Protein AF-A0A8S3HYR6-F1 (afdb_monomer_lite)

Structure (mmCIF, N/CA/C/O backbone):
data_AF-A0A8S3HYR6-F1
#
_entry.id   AF-A0A8S3HYR6-F1
#
loop_
_atom_site.group_PDB
_atom_site.id
_atom_site.type_symbol
_atom_site.label_atom_id
_atom_site.label_alt_id
_atom_site.label_comp_id
_atom_site.label_asym_id
_atom_site.label_entity_id
_atom_site.label_seq_id
_atom_site.pdbx_PDB_ins_code
_atom_site.Cartn_x
_atom_site.Cartn_y
_atom_site.Cartn_z
_atom_site.occupancy
_atom_site.B_iso_or_equiv
_atom_site.auth_seq_id
_atom_site.auth_comp_id
_atom_site.auth_asym_id
_atom_site.auth_atom_id
_atom_site.pdbx_PDB_model_num
ATOM 1 N N . GLN A 1 1 ? 14.266 4.882 -62.005 1.00 36.66 1 GLN A N 1
ATOM 2 C CA . GLN A 1 1 ? 15.551 5.578 -62.229 1.00 36.66 1 GLN A CA 1
ATOM 3 C C . GLN A 1 1 ? 16.574 4.520 -62.618 1.00 36.66 1 GLN A C 1
ATOM 5 O O . GLN A 1 1 ? 16.686 3.530 -61.912 1.00 36.66 1 GLN A O 1
ATOM 10 N N . ILE A 1 2 ? 17.220 4.644 -63.779 1.00 40.50 2 ILE A N 1
ATOM 11 C CA . ILE A 1 2 ? 18.245 3.687 -64.221 1.00 40.50 2 ILE A CA 1
ATOM 12 C C . ILE A 1 2 ? 19.512 3.998 -63.414 1.00 40.50 2 ILE A C 1
ATOM 14 O O . ILE A 1 2 ? 20.019 5.113 -63.514 1.00 40.50 2 ILE A O 1
ATOM 18 N N . ASN A 1 3 ? 19.989 3.055 -62.594 1.00 45.25 3 ASN A N 1
ATOM 19 C CA . ASN A 1 3 ? 21.230 3.211 -61.831 1.00 45.25 3 ASN A CA 1
ATOM 20 C C . ASN A 1 3 ? 22.386 3.507 -62.799 1.00 45.25 3 ASN A C 1
ATOM 22 O O . ASN A 1 3 ? 22.733 2.685 -63.649 1.00 45.25 3 ASN A O 1
ATOM 26 N N . LEU A 1 4 ? 22.974 4.700 -62.683 1.00 50.66 4 LEU A N 1
ATOM 27 C CA . LEU A 1 4 ? 24.043 5.189 -63.561 1.00 50.66 4 LEU A CA 1
ATOM 28 C C . LEU A 1 4 ? 25.271 4.255 -63.585 1.00 50.66 4 LEU A C 1
ATOM 30 O O . LEU A 1 4 ? 25.938 4.168 -64.620 1.00 50.66 4 LEU A O 1
ATOM 34 N N . HIS A 1 5 ? 25.506 3.480 -62.518 1.00 53.56 5 HIS A N 1
ATOM 35 C CA . HIS A 1 5 ? 26.590 2.493 -62.432 1.00 53.56 5 HIS A CA 1
ATOM 36 C C . HIS A 1 5 ? 26.481 1.360 -63.464 1.00 53.56 5 HIS A C 1
ATOM 38 O O . HIS A 1 5 ? 27.467 1.076 -64.151 1.00 53.56 5 HIS A O 1
ATOM 44 N N . ASP A 1 6 ? 25.289 0.784 -63.667 1.00 52.31 6 ASP A N 1
ATOM 45 C CA . ASP A 1 6 ? 25.079 -0.310 -64.634 1.00 52.31 6 ASP A CA 1
ATOM 46 C C . ASP A 1 6 ? 25.289 0.156 -66.082 1.00 52.31 6 ASP A C 1
ATOM 48 O O . ASP A 1 6 ? 25.668 -0.615 -66.968 1.00 52.31 6 ASP A O 1
ATOM 52 N N . SER A 1 7 ? 25.081 1.451 -66.337 1.00 52.22 7 SER A N 1
ATOM 53 C CA . SER A 1 7 ? 25.290 2.050 -67.656 1.00 52.22 7 SER A CA 1
ATOM 54 C C . SER A 1 7 ? 26.769 2.294 -67.987 1.00 52.22 7 SER A C 1
ATOM 56 O O . SER A 1 7 ? 27.115 2.435 -69.162 1.00 52.22 7 SER A O 1
ATOM 58 N N . CYS A 1 8 ? 27.647 2.320 -66.976 1.00 60.50 8 CYS A N 1
ATOM 59 C CA . CYS A 1 8 ? 29.085 2.531 -67.144 1.00 60.50 8 CYS A CA 1
ATOM 60 C C . CYS A 1 8 ? 29.816 1.224 -67.486 1.00 60.50 8 CYS A C 1
ATOM 62 O O . CYS A 1 8 ? 30.659 1.213 -68.383 1.00 60.50 8 CYS A O 1
ATOM 64 N N . VAL A 1 9 ? 29.421 0.108 -66.856 1.00 56.59 9 VAL A N 1
ATOM 65 C CA . VAL A 1 9 ? 29.946 -1.243 -67.150 1.00 56.59 9 VAL A CA 1
ATOM 66 C C . VAL A 1 9 ? 29.718 -1.614 -68.623 1.00 56.59 9 VAL A C 1
ATOM 68 O O . VAL A 1 9 ? 30.597 -2.179 -69.270 1.00 56.59 9 VAL A O 1
ATOM 71 N N . LYS A 1 10 ? 28.583 -1.197 -69.202 1.00 55.53 10 LYS A N 1
ATOM 72 C CA . LYS A 1 10 ? 28.241 -1.433 -70.617 1.00 55.53 10 LYS A CA 1
ATOM 73 C C . LYS A 1 10 ? 29.060 -0.611 -71.627 1.00 55.53 10 LYS A C 1
ATOM 75 O O . LYS A 1 10 ? 29.046 -0.950 -72.805 1.00 55.53 10 LYS A O 1
ATOM 80 N N . ARG A 1 11 ? 29.767 0.455 -71.217 1.00 56.81 11 ARG A N 1
ATOM 81 C CA . ARG A 1 11 ? 30.503 1.357 -72.139 1.00 56.81 11 ARG A CA 1
ATOM 82 C C . ARG A 1 11 ? 31.975 0.995 -72.368 1.00 56.81 11 ARG A C 1
ATOM 84 O O . ARG A 1 11 ? 32.670 1.767 -73.023 1.00 56.81 11 ARG A O 1
ATOM 91 N N . GLY A 1 12 ? 32.429 -0.163 -71.878 1.00 54.84 12 GLY A N 1
ATOM 92 C CA . GLY A 1 12 ? 33.564 -0.918 -72.427 1.00 54.84 12 GLY A CA 1
ATOM 93 C C . GLY A 1 12 ? 34.773 -0.101 -72.892 1.00 54.84 12 GLY A C 1
ATOM 94 O O . GLY A 1 12 ? 35.147 -0.173 -74.059 1.00 54.84 12 GLY A O 1
ATOM 95 N N . LYS A 1 13 ? 35.399 0.675 -72.002 1.00 53.09 13 LYS A N 1
ATOM 96 C CA . LYS A 1 13 ? 36.713 1.276 -72.277 1.00 53.09 13 LYS A CA 1
ATOM 97 C C . LYS A 1 13 ? 37.680 0.965 -71.133 1.00 53.09 13 LYS A C 1
ATOM 99 O O . LYS A 1 13 ? 37.780 1.716 -70.172 1.00 53.09 13 LYS A O 1
ATOM 104 N N . ASN A 1 14 ? 38.353 -0.177 -71.280 1.00 52.22 14 ASN A N 1
ATOM 105 C CA . ASN A 1 14 ? 39.648 -0.550 -70.694 1.00 52.22 14 ASN A CA 1
ATOM 106 C C . ASN A 1 14 ? 39.825 -0.362 -69.176 1.00 52.22 14 ASN A C 1
ATOM 108 O O . ASN A 1 14 ? 40.728 0.343 -68.735 1.00 52.22 14 ASN A O 1
ATOM 112 N N . GLY A 1 15 ? 39.020 -1.046 -68.366 1.00 58.78 15 GLY A N 1
ATOM 113 C CA . GLY A 1 15 ? 39.265 -1.163 -66.928 1.00 58.78 15 GLY A CA 1
ATOM 114 C C . GLY A 1 15 ? 38.546 -2.380 -66.363 1.00 58.78 15 GLY A C 1
ATOM 115 O O . GLY A 1 15 ? 37.414 -2.646 -66.760 1.00 58.78 15 GLY A O 1
ATOM 116 N N . GLY A 1 16 ? 39.210 -3.135 -65.485 1.00 68.12 16 GLY A N 1
ATOM 117 C CA . GLY A 1 16 ? 38.654 -4.343 -64.869 1.00 68.12 16 GLY A CA 1
ATOM 118 C C . GLY A 1 16 ? 37.283 -4.111 -64.225 1.00 68.12 16 GLY A C 1
ATOM 119 O O . GLY A 1 16 ? 36.966 -3.010 -63.761 1.00 68.12 16 GLY A O 1
ATOM 120 N N . ILE A 1 17 ? 36.467 -5.162 -64.232 1.00 76.62 17 ILE A N 1
ATOM 121 C CA . ILE A 1 17 ? 35.164 -5.199 -63.573 1.00 76.62 17 ILE A CA 1
ATOM 122 C C . ILE A 1 17 ? 35.364 -5.807 -62.185 1.00 76.62 17 ILE A C 1
ATOM 124 O O . ILE A 1 17 ? 35.997 -6.853 -62.056 1.00 76.62 17 ILE A O 1
ATOM 128 N N . PHE A 1 18 ? 34.817 -5.160 -61.161 1.00 80.19 18 PHE A N 1
ATOM 129 C CA . PHE A 1 18 ? 34.889 -5.612 -59.777 1.00 80.19 18 PHE A CA 1
ATOM 130 C C . PHE A 1 18 ? 33.496 -5.981 -59.296 1.00 80.19 18 PHE A C 1
ATOM 132 O O . PHE A 1 18 ? 32.531 -5.258 -59.535 1.00 80.19 18 PHE A O 1
ATOM 139 N N . PHE A 1 19 ? 33.395 -7.106 -58.606 1.00 83.94 19 PHE A N 1
ATOM 140 C CA . PHE A 1 19 ? 32.156 -7.542 -57.985 1.00 83.94 19 PHE A CA 1
ATOM 141 C C . PHE A 1 19 ? 32.270 -7.359 -56.474 1.00 83.94 19 PHE A C 1
ATOM 143 O O . PHE A 1 19 ? 33.195 -7.881 -55.850 1.00 83.94 19 PHE A O 1
ATOM 150 N N . CYS A 1 20 ? 31.351 -6.595 -55.884 1.00 85.62 20 CYS A N 1
ATOM 151 C CA . CYS A 1 20 ? 31.282 -6.443 -54.438 1.00 85.62 20 CYS A CA 1
ATOM 152 C C . CYS A 1 20 ? 30.400 -7.548 -53.853 1.00 85.62 20 CYS A C 1
ATOM 154 O O . CYS A 1 20 ? 29.184 -7.533 -54.027 1.00 85.62 20 CYS A O 1
ATOM 156 N N . ASN A 1 21 ? 31.002 -8.482 -53.113 1.00 86.56 21 ASN A N 1
ATOM 157 C CA . ASN A 1 21 ? 30.274 -9.587 -52.479 1.00 86.56 21 ASN A CA 1
ATOM 158 C C . ASN A 1 21 ? 29.270 -9.120 -51.408 1.00 86.56 21 ASN A C 1
ATOM 160 O O . ASN A 1 21 ? 28.288 -9.813 -51.161 1.00 86.56 21 ASN A O 1
ATOM 164 N N . GLY A 1 22 ? 29.502 -7.960 -50.782 1.00 86.00 22 GLY A N 1
ATOM 165 C CA . GLY A 1 22 ? 28.642 -7.436 -49.716 1.00 86.00 22 GLY A CA 1
ATOM 166 C C . GLY A 1 22 ? 27.312 -6.881 -50.227 1.00 86.00 22 GLY A C 1
ATOM 167 O O . GLY A 1 22 ? 26.261 -7.210 -49.691 1.00 86.00 22 GLY A O 1
ATOM 168 N N . CYS A 1 23 ? 27.344 -6.069 -51.289 1.00 87.38 23 CYS A N 1
ATOM 169 C CA . CYS A 1 23 ? 26.139 -5.457 -51.866 1.00 87.38 23 CYS A CA 1
ATOM 170 C C . CYS A 1 23 ? 25.662 -6.128 -53.166 1.00 87.38 23 CYS A C 1
ATOM 172 O O . CYS A 1 23 ? 24.660 -5.701 -53.738 1.00 87.38 23 CYS A O 1
ATOM 174 N N . GLN A 1 24 ? 26.381 -7.154 -53.637 1.00 87.25 24 GLN A N 1
ATOM 175 C CA . GLN A 1 24 ? 26.136 -7.901 -54.879 1.00 87.25 24 GLN A CA 1
ATOM 176 C C . GLN A 1 24 ? 26.090 -7.022 -56.143 1.00 87.25 24 GLN A C 1
ATOM 178 O O . GLN A 1 24 ? 25.463 -7.376 -57.143 1.00 87.25 24 GLN A O 1
ATOM 183 N N . ARG A 1 25 ? 26.763 -5.863 -56.123 1.00 82.81 25 ARG A N 1
ATOM 184 C CA . ARG A 1 25 ? 26.838 -4.941 -57.265 1.00 82.81 25 ARG A CA 1
ATOM 185 C C . ARG A 1 25 ? 28.115 -5.155 -58.063 1.00 82.81 25 ARG A C 1
ATOM 187 O O . ARG A 1 25 ? 29.188 -5.405 -57.513 1.00 82.81 25 ARG A O 1
ATOM 194 N N . THR A 1 26 ? 27.987 -4.997 -59.375 1.00 83.56 26 THR A N 1
ATOM 195 C CA . THR A 1 26 ? 29.114 -4.999 -60.308 1.00 83.56 26 THR A CA 1
ATOM 196 C C . THR A 1 26 ? 29.525 -3.559 -60.595 1.00 83.56 26 THR A C 1
ATOM 198 O O . THR A 1 26 ? 28.712 -2.751 -61.037 1.00 83.56 26 THR A O 1
ATOM 201 N N . LEU A 1 27 ? 30.786 -3.225 -60.340 1.00 82.62 27 LEU A N 1
ATOM 202 C CA . LEU A 1 27 ? 31.331 -1.874 -60.428 1.00 82.62 27 LEU A CA 1
ATOM 203 C C . LEU A 1 27 ? 32.475 -1.842 -61.447 1.00 82.62 27 LEU A C 1
ATOM 205 O O . LEU A 1 27 ? 33.248 -2.792 -61.573 1.00 82.62 27 LEU A O 1
ATOM 209 N N . CYS A 1 28 ? 32.608 -0.741 -62.186 1.00 82.88 28 CYS A N 1
ATOM 210 C CA . CYS A 1 28 ? 33.800 -0.508 -63.000 1.00 82.88 28 CYS A CA 1
ATOM 211 C C . CYS A 1 28 ? 34.919 0.089 -62.135 1.00 82.88 28 CYS A C 1
ATOM 213 O O . CYS A 1 28 ? 34.640 0.709 -61.110 1.00 82.88 28 CYS A O 1
ATOM 215 N N . PHE A 1 29 ? 36.171 -0.022 -62.585 1.00 78.06 29 PHE A N 1
ATOM 216 C CA . PHE A 1 29 ? 37.349 0.502 -61.876 1.00 78.06 29 PHE A CA 1
ATOM 217 C C . PHE A 1 29 ? 37.191 1.942 -61.345 1.00 78.06 29 PHE A C 1
ATOM 219 O O . PHE A 1 29 ? 37.634 2.238 -60.242 1.00 78.06 29 PHE A O 1
ATOM 226 N N . LYS A 1 30 ? 36.518 2.831 -62.090 1.00 75.81 30 LYS A N 1
ATOM 227 C CA . LYS A 1 30 ? 36.313 4.231 -61.674 1.00 75.81 30 LYS A CA 1
ATOM 228 C C . LYS A 1 30 ? 35.365 4.387 -60.480 1.00 75.81 30 LYS A C 1
ATOM 230 O O . LYS A 1 30 ? 35.544 5.300 -59.689 1.00 75.81 30 LYS A O 1
ATOM 235 N N . HIS A 1 31 ? 34.391 3.494 -60.349 1.00 81.62 31 HIS A N 1
ATOM 236 C CA . HIS A 1 31 ? 33.308 3.592 -59.370 1.00 81.62 31 HIS A CA 1
ATOM 237 C C . HIS A 1 31 ? 33.536 2.742 -58.111 1.00 81.62 31 HIS A C 1
ATOM 239 O O . HIS A 1 31 ? 32.750 2.808 -57.172 1.00 81.62 31 HIS A O 1
ATOM 245 N N . VAL A 1 32 ? 34.596 1.927 -58.077 1.00 84.88 32 VAL A N 1
ATOM 246 C CA . VAL A 1 32 ? 34.958 1.149 -56.880 1.00 84.88 32 VAL A CA 1
ATOM 247 C C . VAL A 1 32 ? 35.345 2.069 -55.722 1.00 84.88 32 VAL A C 1
ATOM 249 O O . VAL A 1 32 ? 34.961 1.801 -54.588 1.00 84.88 32 VAL A O 1
ATOM 252 N N . ASN A 1 33 ? 36.058 3.162 -56.007 1.00 85.44 33 ASN A N 1
ATOM 253 C CA . ASN A 1 33 ? 36.449 4.134 -54.984 1.00 85.44 33 ASN A CA 1
ATOM 254 C C . ASN A 1 33 ? 35.232 4.891 -54.442 1.00 85.44 33 ASN A C 1
ATOM 256 O O . ASN A 1 33 ? 35.058 4.946 -53.236 1.00 85.44 33 ASN A O 1
ATOM 260 N N . GLU A 1 34 ? 34.334 5.356 -55.316 1.00 87.38 34 GLU A N 1
ATOM 261 C CA . GLU A 1 34 ? 33.078 5.993 -54.890 1.00 87.38 34 GLU A CA 1
ATOM 262 C C . GLU A 1 34 ? 32.242 5.060 -54.003 1.00 87.38 34 GLU A C 1
ATOM 264 O O . GLU A 1 34 ? 31.734 5.478 -52.968 1.00 87.38 34 GLU A O 1
ATOM 269 N N . HIS A 1 35 ? 32.159 3.771 -54.353 1.00 87.12 35 HIS A N 1
ATOM 270 C CA . HIS A 1 35 ? 31.463 2.787 -53.526 1.00 87.12 35 HIS A CA 1
ATOM 271 C C . HIS A 1 35 ? 32.114 2.599 -52.149 1.00 87.12 35 HIS A C 1
ATOM 273 O O . HIS A 1 35 ? 31.415 2.410 -51.155 1.00 87.12 35 HIS A O 1
ATOM 279 N N . ARG A 1 36 ? 33.447 2.642 -52.074 1.00 87.12 36 ARG A N 1
ATOM 280 C CA . ARG A 1 36 ? 34.168 2.581 -50.801 1.00 87.12 36 ARG A CA 1
ATOM 281 C C . ARG A 1 36 ? 33.900 3.829 -49.957 1.00 87.12 36 ARG A C 1
ATOM 283 O O . ARG A 1 36 ? 33.592 3.681 -48.779 1.00 87.12 36 ARG A O 1
ATOM 290 N N . ASP A 1 37 ? 33.932 5.011 -50.564 1.00 91.75 37 ASP A N 1
ATOM 291 C CA . ASP A 1 37 ? 33.632 6.276 -49.885 1.00 91.75 37 ASP A CA 1
ATOM 292 C C . ASP A 1 37 ? 32.182 6.300 -49.363 1.00 91.75 37 ASP A C 1
ATOM 294 O O . ASP A 1 37 ? 31.909 6.808 -48.278 1.00 91.75 37 ASP A O 1
ATOM 298 N N . GLU A 1 38 ? 31.231 5.720 -50.105 1.00 91.62 38 GLU A N 1
ATOM 299 C CA . GLU A 1 38 ? 29.847 5.540 -49.645 1.00 91.62 38 GLU A CA 1
ATOM 300 C C . GLU A 1 38 ? 29.751 4.634 -48.411 1.00 91.62 38 GLU A C 1
ATOM 302 O O . GLU A 1 38 ? 28.951 4.909 -47.517 1.00 91.62 38 GLU A O 1
ATOM 307 N N . ILE A 1 39 ? 30.543 3.558 -48.353 1.00 91.06 39 ILE A N 1
ATOM 308 C CA . ILE A 1 39 ? 30.586 2.658 -47.192 1.00 91.06 39 ILE A CA 1
ATOM 309 C C . ILE A 1 39 ? 31.199 3.374 -45.984 1.00 91.06 39 ILE A C 1
ATOM 311 O O . ILE A 1 39 ? 30.669 3.260 -44.881 1.00 91.06 39 ILE A O 1
ATOM 315 N N . GLU A 1 40 ? 32.286 4.122 -46.181 1.00 93.69 40 GLU A N 1
ATOM 316 C CA . GLU A 1 40 ? 32.938 4.889 -45.112 1.00 93.69 40 GLU A CA 1
ATOM 317 C C . GLU A 1 40 ? 31.980 5.944 -44.533 1.00 93.69 40 GLU A C 1
ATOM 319 O O . GLU A 1 40 ? 31.810 6.004 -43.316 1.00 93.69 40 GLU A O 1
ATOM 324 N N . LYS A 1 41 ? 31.228 6.655 -45.385 1.00 95.31 41 LYS A N 1
ATOM 325 C CA . LYS A 1 41 ? 30.162 7.574 -44.943 1.00 95.31 41 LYS A CA 1
ATOM 326 C C . LYS A 1 41 ? 29.062 6.874 -44.148 1.00 95.31 41 LYS A C 1
ATOM 328 O O . LYS A 1 41 ? 28.674 7.355 -43.091 1.00 95.31 41 LYS A O 1
ATOM 333 N N . GLN A 1 42 ? 28.578 5.723 -44.621 1.00 94.81 42 GLN A N 1
ATOM 334 C CA . GLN A 1 42 ? 27.566 4.951 -43.886 1.00 94.81 42 GLN A CA 1
ATOM 335 C C . GLN A 1 42 ? 28.072 4.512 -42.508 1.00 94.81 42 GLN A C 1
ATOM 337 O O . GLN A 1 42 ? 27.307 4.473 -41.546 1.00 94.81 42 GLN A O 1
ATOM 342 N N . PHE A 1 43 ? 29.358 4.184 -42.396 1.00 95.00 43 PHE A N 1
ATOM 343 C CA . PHE A 1 43 ? 29.966 3.813 -41.126 1.00 95.00 43 PHE A CA 1
ATOM 344 C C . PHE A 1 43 ? 30.109 5.013 -40.177 1.00 95.00 43 PHE A C 1
ATOM 346 O O . PHE A 1 43 ? 29.783 4.896 -38.995 1.00 95.00 43 PHE A O 1
ATOM 353 N N . GLU A 1 44 ? 30.526 6.173 -40.685 1.00 97.31 44 GLU A N 1
ATOM 354 C CA . GLU A 1 44 ? 30.545 7.426 -39.919 1.00 97.31 44 GLU A CA 1
ATOM 355 C C . GLU A 1 44 ? 29.143 7.808 -39.420 1.00 97.31 44 GLU A C 1
ATOM 357 O O . GLU A 1 44 ? 28.979 8.167 -38.252 1.00 97.31 44 GLU A O 1
ATOM 362 N N . ASP A 1 45 ? 28.113 7.642 -40.253 1.00 97.25 45 ASP A N 1
ATOM 363 C CA . ASP A 1 45 ? 26.719 7.868 -39.861 1.00 97.25 45 ASP A CA 1
ATOM 364 C C . ASP A 1 45 ? 26.281 6.935 -38.722 1.00 97.25 45 ASP A C 1
ATOM 366 O O . ASP A 1 45 ? 25.601 7.375 -37.792 1.00 97.25 45 ASP A O 1
ATOM 370 N N . LEU A 1 46 ? 26.699 5.664 -38.742 1.00 96.94 46 LEU A N 1
ATOM 371 C CA . LEU A 1 46 ? 26.428 4.722 -37.649 1.00 96.94 46 LEU A CA 1
ATOM 372 C C . LEU A 1 46 ? 27.130 5.128 -36.347 1.00 96.94 46 LEU A C 1
ATOM 374 O O . LEU A 1 46 ? 26.531 5.027 -35.274 1.00 96.94 46 LEU A O 1
ATOM 378 N N . ILE A 1 47 ? 28.372 5.617 -36.422 1.00 97.31 47 ILE A N 1
ATOM 379 C CA . ILE A 1 47 ? 29.088 6.151 -35.252 1.00 97.31 47 ILE A CA 1
ATOM 380 C C . ILE A 1 47 ? 28.346 7.368 -34.692 1.00 97.31 47 ILE A C 1
ATOM 382 O O . ILE A 1 47 ? 28.131 7.456 -33.482 1.00 97.31 47 ILE A O 1
ATOM 386 N N . ASN A 1 48 ? 27.905 8.279 -35.558 1.00 97.00 48 ASN A N 1
ATOM 387 C CA . ASN A 1 48 ? 27.161 9.465 -35.147 1.00 97.00 48 ASN A CA 1
ATOM 388 C C . ASN A 1 48 ? 25.832 9.099 -34.470 1.00 97.00 48 ASN A C 1
ATOM 390 O O . ASN A 1 48 ? 25.525 9.643 -33.410 1.00 97.00 48 ASN A O 1
ATOM 394 N N . GLN A 1 49 ? 25.084 8.136 -35.017 1.00 96.88 49 GLN A N 1
ATOM 395 C CA . GLN A 1 49 ? 23.848 7.634 -34.404 1.00 96.88 49 GLN A CA 1
ATOM 396 C C . GLN A 1 49 ? 24.104 6.984 -33.039 1.00 96.88 49 GLN A C 1
ATOM 398 O O . GLN A 1 49 ? 23.384 7.262 -32.083 1.00 96.88 49 GLN A O 1
ATOM 403 N N . LYS A 1 50 ? 25.156 6.165 -32.911 1.00 97.31 50 LYS A N 1
ATOM 404 C CA . LYS A 1 50 ? 25.565 5.588 -31.620 1.00 97.31 50 LYS A CA 1
ATOM 405 C C . LYS A 1 50 ? 25.854 6.689 -30.594 1.00 97.31 50 LYS A C 1
ATOM 407 O O . LYS A 1 50 ? 25.345 6.616 -29.480 1.00 97.31 50 LYS A O 1
ATOM 412 N N . ASN A 1 51 ? 26.638 7.701 -30.965 1.00 96.00 51 ASN A N 1
ATOM 413 C CA . ASN A 1 51 ? 26.998 8.800 -30.064 1.00 96.00 51 ASN A CA 1
ATOM 414 C C . ASN A 1 51 ? 25.768 9.622 -29.648 1.00 96.00 51 ASN A C 1
ATOM 416 O O . ASN A 1 51 ? 25.679 10.051 -28.500 1.00 96.00 51 ASN A O 1
ATOM 420 N N . GLN A 1 52 ? 24.804 9.819 -30.556 1.00 95.50 52 GLN A N 1
ATOM 421 C CA . GLN A 1 52 ? 23.523 10.453 -30.233 1.00 95.50 52 GLN A CA 1
ATOM 422 C C . GLN A 1 52 ? 22.739 9.633 -29.211 1.00 95.50 52 GLN A C 1
ATOM 424 O O . GLN A 1 52 ? 22.308 10.190 -28.211 1.00 95.50 52 GLN A O 1
ATOM 429 N N . ILE A 1 53 ? 22.638 8.314 -29.400 1.00 95.19 53 ILE A N 1
ATOM 430 C CA . ILE A 1 53 ? 21.967 7.422 -28.443 1.00 95.19 53 ILE A CA 1
ATOM 431 C C . ILE A 1 53 ? 22.652 7.473 -27.070 1.00 95.19 53 ILE A C 1
ATOM 433 O O . ILE A 1 53 ? 21.974 7.559 -26.050 1.00 95.19 53 ILE A O 1
ATOM 437 N N . GLU A 1 54 ? 23.985 7.435 -27.018 1.00 93.19 54 GLU A N 1
ATOM 438 C CA . GLU A 1 54 ? 24.728 7.537 -25.753 1.00 93.19 54 GLU A CA 1
ATOM 439 C C . GLU A 1 54 ? 24.504 8.883 -25.062 1.00 93.19 54 GLU A C 1
ATOM 441 O O . GLU A 1 54 ? 24.320 8.929 -23.844 1.00 93.19 54 GLU A O 1
ATOM 446 N N . ASN A 1 55 ? 24.476 9.971 -25.834 1.00 92.62 55 ASN A N 1
ATOM 447 C CA . ASN A 1 55 ? 24.154 11.285 -25.306 1.00 92.62 55 ASN A CA 1
ATOM 448 C C . ASN A 1 55 ? 22.719 11.319 -24.773 1.00 92.62 55 ASN A C 1
ATOM 450 O O . ASN A 1 55 ? 22.532 11.679 -23.619 1.00 92.62 55 ASN A O 1
ATOM 454 N N . ASP A 1 56 ? 21.735 10.868 -25.552 1.00 90.38 56 ASP A N 1
ATOM 455 C CA . ASP A 1 56 ? 20.326 10.823 -25.155 1.00 90.38 56 ASP A CA 1
ATOM 456 C C . ASP A 1 56 ? 20.128 10.024 -23.864 1.00 90.38 56 ASP A C 1
ATOM 458 O O . ASP A 1 56 ? 19.380 10.455 -22.992 1.00 90.38 56 ASP A O 1
ATOM 462 N N . ILE A 1 57 ? 20.842 8.907 -23.688 1.00 87.31 57 ILE A N 1
ATOM 463 C CA . ILE A 1 57 ? 20.850 8.141 -22.432 1.00 87.31 57 ILE A CA 1
ATOM 464 C C . ILE A 1 57 ? 21.465 8.957 -21.285 1.00 87.31 57 ILE A C 1
ATOM 466 O O . ILE A 1 57 ? 20.945 8.925 -20.174 1.00 87.31 57 ILE A O 1
ATOM 470 N N . SER A 1 58 ? 22.554 9.686 -21.537 1.00 86.00 58 SER A N 1
ATOM 471 C CA . SER A 1 58 ? 23.262 10.489 -20.531 1.00 86.00 58 SER A CA 1
ATOM 472 C C . SER A 1 58 ? 22.444 11.686 -20.025 1.00 86.00 58 SER A C 1
ATOM 474 O O . SER A 1 58 ? 22.467 11.992 -18.834 1.00 86.00 58 SER A O 1
ATOM 476 N N . ILE A 1 59 ? 21.697 12.355 -20.912 1.00 87.69 59 ILE A N 1
ATOM 477 C CA . ILE A 1 59 ? 20.811 13.483 -20.561 1.00 87.69 59 ILE A CA 1
ATOM 478 C C . ILE A 1 59 ? 19.391 13.054 -20.173 1.00 87.69 59 ILE A C 1
ATOM 480 O O . ILE A 1 59 ? 18.607 13.895 -19.727 1.00 87.69 59 ILE A O 1
ATOM 484 N N . ARG A 1 60 ? 19.037 11.772 -20.325 1.00 84.25 60 ARG A N 1
ATOM 485 C CA . ARG A 1 60 ? 17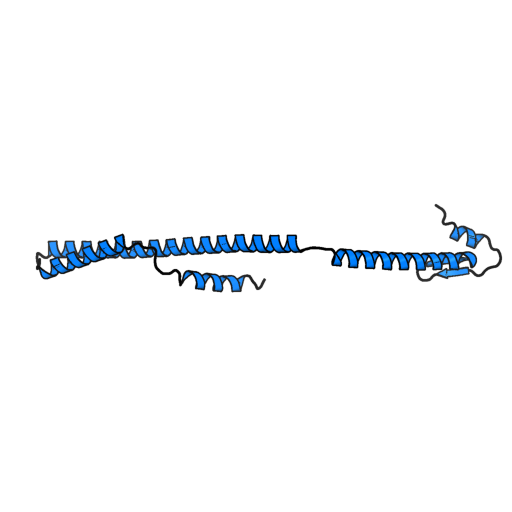.730 11.255 -19.921 1.00 84.25 60 ARG A CA 1
ATOM 486 C C . ARG A 1 60 ? 17.585 11.321 -18.406 1.00 84.25 60 ARG A C 1
ATOM 488 O O . ARG A 1 60 ? 18.194 10.554 -17.666 1.00 84.25 60 ARG A O 1
ATOM 495 N N . ASP A 1 61 ? 16.708 12.208 -17.958 1.00 82.62 61 ASP A N 1
ATOM 496 C CA .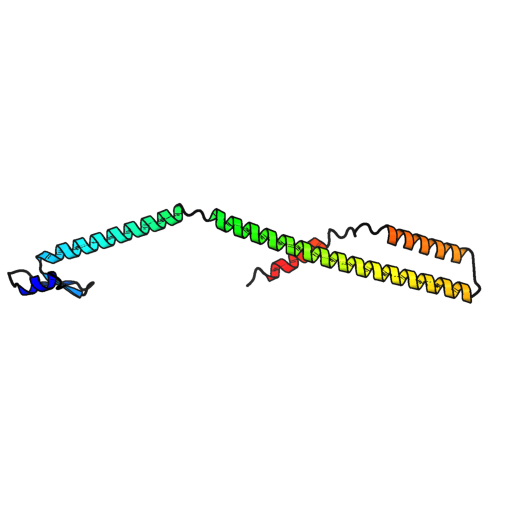 ASP A 1 61 ? 16.314 12.300 -16.561 1.00 82.62 61 ASP A CA 1
ATOM 497 C C . ASP A 1 61 ? 15.015 11.518 -16.312 1.00 82.62 61 ASP A C 1
ATOM 499 O O . ASP A 1 61 ? 13.905 12.032 -16.454 1.00 82.62 61 ASP A O 1
ATOM 503 N N . ASP A 1 62 ? 15.158 10.249 -15.927 1.00 86.31 62 ASP A N 1
ATOM 504 C CA . ASP A 1 62 ? 14.030 9.399 -15.525 1.00 86.31 62 ASP A CA 1
ATOM 505 C C . ASP A 1 62 ? 13.550 9.680 -14.087 1.00 86.31 62 ASP A C 1
ATOM 507 O O . ASP A 1 62 ? 12.610 9.032 -13.611 1.00 86.31 62 ASP A O 1
ATOM 511 N N . SER A 1 63 ? 14.157 10.641 -13.374 1.00 84.81 63 SER A N 1
ATOM 512 C CA . SER A 1 63 ? 13.834 10.911 -11.969 1.00 84.81 63 SER A CA 1
ATOM 513 C C . SER A 1 63 ? 12.364 11.261 -11.768 1.00 84.81 63 SER A C 1
ATOM 515 O O . SER A 1 63 ? 11.757 10.792 -10.808 1.00 84.81 63 SER A O 1
ATOM 517 N N . GLN A 1 64 ? 11.755 12.008 -12.693 1.00 84.06 64 GLN A N 1
ATOM 518 C CA . GLN A 1 64 ? 10.345 12.379 -12.601 1.00 84.06 64 GLN A CA 1
ATOM 519 C C . GLN A 1 64 ? 9.420 11.160 -12.726 1.00 84.06 64 GLN A C 1
ATOM 521 O O . GLN A 1 64 ? 8.438 11.055 -11.988 1.00 84.06 64 GLN A O 1
ATOM 526 N N . TYR A 1 65 ? 9.730 10.223 -13.629 1.00 88.50 65 TYR A N 1
ATOM 527 C CA . TYR A 1 65 ? 8.970 8.980 -13.776 1.00 88.50 65 TYR A CA 1
ATOM 528 C C . TYR A 1 65 ? 9.093 8.114 -12.516 1.00 88.50 65 TYR A C 1
ATOM 530 O O . TYR A 1 65 ? 8.080 7.738 -11.924 1.00 88.50 65 TYR A O 1
ATOM 538 N N . LEU A 1 66 ? 10.325 7.882 -12.055 1.00 90.62 66 LEU A N 1
ATOM 539 C CA . LEU A 1 66 ? 10.599 7.082 -10.859 1.00 90.62 66 LEU A CA 1
ATOM 540 C C . LEU A 1 66 ? 9.974 7.706 -9.604 1.00 90.62 66 LEU A C 1
ATOM 542 O O . LEU A 1 66 ? 9.412 7.004 -8.764 1.00 90.62 66 LEU A O 1
ATOM 546 N N . PHE A 1 67 ? 10.013 9.035 -9.483 1.00 91.19 67 PHE A N 1
ATOM 547 C CA . PHE A 1 67 ? 9.370 9.749 -8.384 1.00 91.19 67 PHE A CA 1
ATOM 548 C C . PHE A 1 67 ? 7.850 9.559 -8.405 1.00 91.19 67 PHE A C 1
ATOM 550 O O . PHE A 1 67 ? 7.249 9.293 -7.364 1.00 91.19 67 PHE A O 1
ATOM 557 N N . ASN A 1 68 ? 7.224 9.619 -9.583 1.00 91.00 68 ASN A N 1
ATOM 558 C CA . ASN A 1 68 ? 5.792 9.366 -9.721 1.00 91.00 68 ASN A CA 1
ATOM 559 C C . ASN A 1 68 ? 5.411 7.930 -9.330 1.00 91.00 68 ASN A C 1
ATOM 561 O O . ASN A 1 68 ? 4.400 7.748 -8.645 1.00 91.00 68 ASN A O 1
ATOM 565 N N . GLU A 1 69 ? 6.216 6.929 -9.702 1.00 93.88 69 GLU A N 1
ATOM 566 C CA . GLU A 1 69 ? 6.006 5.539 -9.274 1.00 93.88 69 GLU A CA 1
ATOM 567 C C . GLU A 1 69 ? 6.117 5.389 -7.752 1.00 93.88 69 GLU A C 1
ATOM 569 O O . GLU A 1 69 ? 5.260 4.760 -7.125 1.00 93.88 69 GLU A O 1
ATOM 574 N N . ILE A 1 70 ? 7.117 6.024 -7.130 1.00 92.69 70 ILE A N 1
ATOM 575 C CA . ILE A 1 70 ? 7.277 6.035 -5.669 1.00 92.69 70 ILE A CA 1
ATOM 576 C C . ILE A 1 70 ? 6.058 6.675 -4.997 1.00 92.69 70 ILE A C 1
ATOM 578 O O . ILE A 1 70 ? 5.530 6.136 -4.020 1.00 92.69 70 ILE A O 1
ATOM 582 N N . GLU A 1 71 ? 5.584 7.812 -5.504 1.00 93.69 71 GLU A N 1
ATOM 583 C CA . GLU A 1 71 ? 4.419 8.498 -4.945 1.00 93.69 71 GLU A CA 1
ATOM 584 C C . GLU A 1 71 ? 3.131 7.690 -5.119 1.00 93.69 71 GLU A C 1
ATOM 586 O O . GLU A 1 71 ? 2.295 7.643 -4.210 1.00 93.69 71 GLU A O 1
ATOM 591 N N . GLN A 1 72 ? 2.969 7.003 -6.249 1.00 93.69 72 GLN A N 1
ATOM 592 C CA . GLN A 1 72 ? 1.863 6.073 -6.440 1.00 93.69 72 GLN A CA 1
ATOM 593 C C . GLN A 1 72 ? 1.928 4.919 -5.437 1.00 93.69 72 GLN A C 1
ATOM 595 O O . GLN A 1 72 ? 0.950 4.675 -4.724 1.00 93.69 72 GLN A O 1
ATOM 600 N N . TRP A 1 73 ? 3.087 4.271 -5.314 1.00 94.81 73 TRP A N 1
ATOM 601 C CA . TRP A 1 73 ? 3.294 3.181 -4.368 1.00 94.81 73 TRP A CA 1
ATOM 602 C C . TRP A 1 73 ? 2.991 3.615 -2.928 1.00 94.81 73 TRP A C 1
ATOM 604 O O . TRP A 1 73 ? 2.286 2.907 -2.203 1.00 94.81 73 TRP A O 1
ATOM 614 N N . LYS A 1 74 ? 3.438 4.807 -2.508 1.00 93.50 74 LYS A N 1
ATOM 615 C CA . LYS A 1 74 ? 3.132 5.356 -1.175 1.00 93.50 74 LYS A CA 1
ATOM 616 C C . LYS A 1 74 ? 1.630 5.501 -0.951 1.00 93.50 74 LYS A C 1
ATOM 618 O O . LYS A 1 74 ? 1.126 5.029 0.071 1.00 93.50 74 LYS A O 1
ATOM 623 N N . ARG A 1 75 ? 0.909 6.125 -1.891 1.00 93.69 75 ARG A N 1
ATOM 624 C CA . ARG A 1 75 ? -0.549 6.316 -1.779 1.00 93.69 75 ARG A CA 1
ATOM 625 C C . ARG A 1 75 ? -1.274 4.983 -1.642 1.00 93.69 75 ARG A C 1
ATOM 627 O O . ARG A 1 75 ? -2.089 4.823 -0.736 1.00 93.69 75 ARG A O 1
ATOM 634 N N . GLU A 1 76 ? -0.945 4.018 -2.495 1.00 91.81 76 GLU A N 1
ATOM 635 C CA . GLU A 1 76 ? -1.574 2.697 -2.475 1.00 91.81 76 GLU A CA 1
ATOM 636 C C . GLU A 1 76 ? -1.321 1.957 -1.156 1.00 91.81 76 GLU A C 1
ATOM 638 O O . GLU A 1 76 ? -2.249 1.387 -0.577 1.00 91.81 76 GLU A O 1
ATOM 643 N N . ASN A 1 77 ? -0.092 2.005 -0.636 1.00 92.69 77 ASN A N 1
ATOM 644 C CA . ASN A 1 77 ? 0.249 1.362 0.633 1.00 92.69 77 ASN A CA 1
ATOM 645 C C . ASN A 1 77 ? -0.447 2.032 1.822 1.00 92.69 77 ASN A C 1
ATOM 647 O O . ASN A 1 77 ? -0.977 1.337 2.689 1.00 92.69 77 ASN A O 1
ATOM 651 N N . ILE A 1 78 ? -0.497 3.367 1.860 1.00 90.44 78 ILE A N 1
ATOM 652 C CA . ILE A 1 78 ? -1.184 4.107 2.927 1.00 90.44 78 ILE A CA 1
ATOM 653 C C . ILE A 1 78 ? -2.674 3.753 2.954 1.00 90.44 78 ILE A C 1
ATOM 655 O O . ILE A 1 78 ? -3.225 3.492 4.025 1.00 90.44 78 ILE A O 1
ATOM 659 N N . GLU A 1 79 ? -3.332 3.699 1.796 1.00 90.94 79 GLU A N 1
ATOM 660 C CA . GLU A 1 79 ? -4.752 3.343 1.734 1.00 90.94 79 GLU A CA 1
ATOM 661 C C . GLU A 1 79 ? -5.006 1.884 2.131 1.00 90.94 79 GLU A C 1
ATOM 663 O O . GLU A 1 79 ? -5.978 1.595 2.835 1.00 90.94 79 GLU A O 1
ATOM 668 N N . GLN A 1 80 ? -4.104 0.963 1.781 1.00 89.56 80 GLN A N 1
ATOM 669 C CA . GLN A 1 80 ? -4.183 -0.423 2.250 1.00 89.56 80 GLN A CA 1
ATOM 670 C C . GLN A 1 80 ? -4.033 -0.527 3.772 1.00 89.56 80 GLN A C 1
ATOM 672 O O . GLN A 1 80 ? -4.847 -1.197 4.411 1.00 89.56 80 GLN A O 1
ATOM 677 N N . ILE A 1 81 ? -3.061 0.173 4.363 1.00 88.75 81 ILE A N 1
ATOM 678 C CA . ILE A 1 81 ? -2.854 0.198 5.818 1.00 88.75 81 ILE A CA 1
ATOM 679 C C . ILE A 1 81 ? -4.094 0.7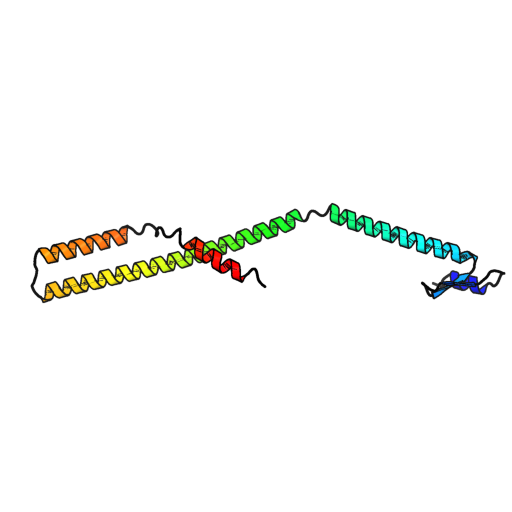58 6.519 1.00 88.75 81 ILE A C 1
ATOM 681 O O . ILE A 1 81 ? -4.617 0.131 7.438 1.00 88.75 81 ILE A O 1
ATOM 685 N N . LYS A 1 82 ? -4.629 1.893 6.050 1.00 86.56 82 LYS A N 1
ATOM 686 C CA . LYS A 1 82 ? -5.862 2.476 6.604 1.00 86.56 82 LYS A CA 1
ATOM 687 C C . LYS A 1 82 ? -7.042 1.515 6.511 1.00 86.56 82 LYS A C 1
ATOM 689 O O . LYS A 1 82 ? -7.854 1.456 7.434 1.00 86.56 82 LYS A O 1
ATOM 694 N N . LYS A 1 83 ? -7.172 0.789 5.397 1.00 88.38 83 LYS A N 1
ATOM 695 C CA . LYS A 1 83 ? -8.250 -0.185 5.200 1.00 88.38 83 LYS A CA 1
ATOM 696 C C . LYS A 1 83 ? -8.146 -1.331 6.204 1.00 88.38 83 LYS A C 1
ATOM 698 O O . LYS A 1 83 ? -9.155 -1.644 6.830 1.00 88.38 83 LYS A O 1
ATOM 703 N N . ILE A 1 84 ? -6.956 -1.908 6.368 1.00 87.00 84 ILE A N 1
ATOM 704 C CA . ILE A 1 84 ? -6.703 -2.998 7.321 1.00 87.00 84 ILE A CA 1
ATOM 705 C C . ILE A 1 84 ? -6.967 -2.509 8.748 1.00 87.00 84 ILE A C 1
ATOM 707 O O . ILE A 1 84 ? -7.830 -3.059 9.423 1.00 87.00 84 ILE A O 1
ATOM 711 N N . ALA A 1 85 ? -6.374 -1.381 9.147 1.00 83.00 85 ALA A N 1
ATOM 712 C CA . ALA A 1 85 ? -6.575 -0.809 10.477 1.00 83.00 85 ALA A CA 1
ATOM 713 C C . ALA A 1 85 ? -8.060 -0.546 10.790 1.00 83.00 85 ALA A C 1
ATOM 715 O O . ALA A 1 85 ? -8.539 -0.869 11.873 1.00 83.00 85 ALA A O 1
ATOM 716 N N . LYS A 1 86 ? -8.832 -0.009 9.832 1.00 85.31 86 LYS A N 1
ATOM 717 C CA . LYS A 1 86 ? -10.284 0.181 10.003 1.00 85.31 86 LYS A CA 1
ATOM 718 C C . LYS A 1 86 ? -11.041 -1.138 10.147 1.00 85.31 86 LYS A C 1
ATOM 720 O O . LYS A 1 86 ? -12.034 -1.175 10.869 1.00 85.31 86 LYS A O 1
ATOM 725 N N . GLN A 1 87 ? -10.640 -2.181 9.426 1.00 84.88 87 GLN A N 1
ATOM 726 C CA . GLN A 1 87 ? -11.267 -3.498 9.529 1.00 84.88 87 GLN A CA 1
ATOM 727 C C . GLN A 1 87 ? -10.978 -4.138 10.887 1.00 84.88 87 GLN A C 1
ATOM 729 O O . GLN A 1 87 ? -11.906 -4.637 11.518 1.00 84.88 87 GLN A O 1
ATOM 734 N N . ASP A 1 88 ? -9.742 -4.052 11.366 1.00 84.94 88 ASP A N 1
ATOM 735 C CA . ASP A 1 88 ? -9.346 -4.643 12.645 1.00 84.94 88 ASP A CA 1
ATOM 736 C C . ASP A 1 88 ? -9.968 -3.895 13.823 1.00 84.94 88 ASP A C 1
ATOM 738 O O . ASP A 1 88 ? -10.534 -4.517 14.717 1.00 84.94 88 ASP A O 1
ATOM 742 N N . LEU A 1 89 ? -10.001 -2.558 13.773 1.00 82.81 89 LEU A N 1
ATOM 743 C CA . LEU A 1 89 ? -10.716 -1.754 14.768 1.00 82.81 89 LEU A CA 1
ATOM 744 C C . LEU A 1 89 ? -12.209 -2.094 14.828 1.00 82.81 89 LEU A C 1
ATOM 746 O O . LEU A 1 89 ? -12.791 -2.112 15.910 1.00 82.81 89 LEU A O 1
ATOM 750 N N . ARG A 1 90 ? -12.844 -2.368 13.680 1.00 83.75 90 ARG A N 1
ATOM 751 C CA . ARG A 1 90 ? -14.247 -2.807 13.654 1.00 83.75 90 ARG A CA 1
ATOM 752 C C . ARG A 1 90 ? -14.415 -4.169 14.315 1.00 83.75 90 ARG A C 1
ATOM 754 O O . ARG A 1 90 ? -15.279 -4.288 15.170 1.00 83.75 90 ARG A O 1
ATOM 761 N N . LYS A 1 91 ? -13.566 -5.145 13.982 1.00 84.50 91 LYS A N 1
ATOM 762 C CA . LYS A 1 91 ? -13.605 -6.476 14.605 1.00 84.50 91 LYS A CA 1
ATOM 763 C C . LYS A 1 91 ? -13.431 -6.401 16.118 1.00 84.50 91 LYS A C 1
ATOM 765 O O . LYS A 1 91 ? -14.272 -6.916 16.837 1.00 84.50 91 LYS A O 1
ATOM 770 N N . LEU A 1 92 ? -12.411 -5.684 16.594 1.00 84.00 92 LEU A N 1
ATOM 771 C CA . LEU A 1 92 ? -12.160 -5.507 18.028 1.00 84.00 92 LEU A CA 1
ATOM 772 C C . LEU A 1 92 ? -13.340 -4.828 18.736 1.00 84.00 92 LEU A C 1
ATOM 774 O O . LEU A 1 92 ? -13.701 -5.196 19.851 1.00 84.00 92 LEU A O 1
ATOM 778 N N . ASN A 1 93 ? -13.962 -3.841 18.087 1.00 81.50 93 ASN A N 1
ATOM 779 C CA . ASN A 1 93 ? -15.162 -3.195 18.610 1.00 81.50 93 ASN A CA 1
ATOM 780 C C . ASN A 1 93 ? -16.342 -4.173 18.696 1.00 81.50 93 ASN A C 1
ATOM 782 O O . ASN A 1 93 ? -17.051 -4.194 19.699 1.00 81.50 93 ASN A O 1
ATOM 786 N N . ASP A 1 94 ? -16.555 -4.980 17.662 1.00 86.25 94 ASP A N 1
ATOM 787 C CA . ASP A 1 94 ? -17.653 -5.942 17.622 1.00 86.25 94 ASP A CA 1
ATOM 788 C C . ASP A 1 94 ? -17.447 -7.066 18.655 1.00 86.25 94 ASP A C 1
ATOM 790 O O . A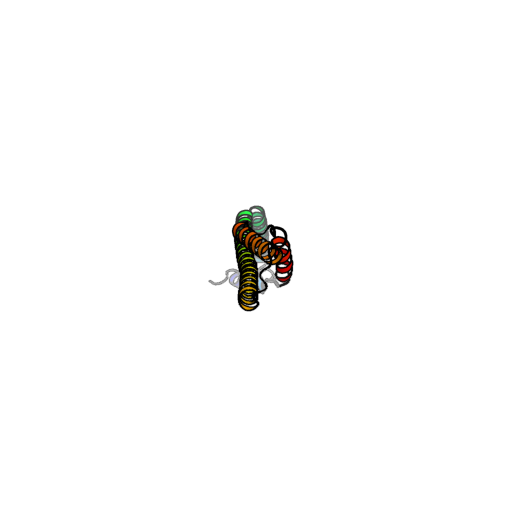SP A 1 94 ? -18.366 -7.360 19.416 1.00 86.25 94 ASP A O 1
ATOM 794 N N . GLU A 1 95 ? -16.228 -7.590 18.795 1.00 84.44 95 GLU A N 1
ATOM 795 C CA . GLU A 1 95 ? -15.853 -8.555 19.841 1.00 84.44 95 GLU A CA 1
ATOM 796 C C . GLU A 1 95 ? -16.048 -7.976 21.251 1.00 84.44 95 GLU A C 1
ATOM 798 O O . GLU A 1 95 ? -16.636 -8.619 22.125 1.00 84.44 95 GLU A O 1
ATOM 803 N N . SER A 1 96 ? -15.614 -6.732 21.476 1.00 83.31 96 SER A N 1
ATOM 804 C CA . SER A 1 96 ? -15.807 -6.037 22.753 1.00 83.31 96 SER A CA 1
ATOM 805 C C . SER A 1 96 ? -17.293 -5.872 23.088 1.00 83.31 96 SER A C 1
ATOM 807 O O . SER A 1 96 ? -17.724 -6.174 24.205 1.00 83.31 96 SER A O 1
ATOM 809 N N . LYS A 1 97 ? -18.116 -5.479 22.107 1.00 86.12 97 LYS A N 1
ATOM 810 C CA . LYS A 1 97 ? -19.575 -5.401 22.277 1.00 86.12 97 LYS A CA 1
ATOM 811 C C . LYS A 1 97 ? -20.183 -6.755 22.612 1.00 86.12 97 LYS A C 1
ATOM 813 O O . LYS A 1 97 ? -21.033 -6.814 23.497 1.00 86.12 97 LYS A O 1
ATOM 818 N N . GLU A 1 98 ? -19.773 -7.829 21.939 1.00 88.62 98 GLU A N 1
ATOM 819 C CA . GLU A 1 98 ? -20.276 -9.173 22.235 1.00 88.62 98 GLU A CA 1
ATOM 820 C C . GLU A 1 98 ? -19.959 -9.598 23.673 1.00 88.62 98 GLU A C 1
ATOM 822 O O . GLU A 1 98 ? -20.832 -10.129 24.363 1.00 88.62 98 GLU A O 1
ATOM 827 N N . ILE A 1 99 ? -18.744 -9.321 24.155 1.00 86.00 99 ILE A N 1
ATOM 828 C CA . ILE A 1 99 ? -18.349 -9.594 25.545 1.00 86.00 99 ILE A CA 1
ATOM 829 C C . ILE A 1 99 ? -19.214 -8.788 26.520 1.00 86.00 99 ILE A C 1
ATOM 831 O O . ILE A 1 99 ? -19.748 -9.344 27.482 1.00 86.00 99 ILE A O 1
ATOM 835 N N . LEU A 1 100 ? -19.401 -7.491 26.263 1.00 86.19 100 LEU A N 1
ATOM 836 C CA . LEU A 1 100 ? -20.238 -6.634 27.105 1.00 86.19 100 LEU A CA 1
ATOM 837 C C . LEU A 1 100 ? -21.696 -7.108 27.133 1.00 86.19 100 LEU A C 1
ATOM 839 O O . LEU A 1 100 ? -22.304 -7.154 28.202 1.00 86.19 100 LEU A O 1
ATOM 843 N N . LEU A 1 101 ? -22.249 -7.512 25.986 1.00 89.44 101 LEU A N 1
ATOM 844 C CA . LEU A 1 101 ? -23.605 -8.052 25.897 1.00 89.44 101 LEU A CA 1
ATOM 845 C C . LEU A 1 101 ? -23.753 -9.355 26.688 1.00 89.44 101 LEU A C 1
ATOM 847 O O . LEU A 1 101 ? -24.722 -9.490 27.438 1.00 89.44 101 LEU A O 1
ATOM 851 N N . LYS A 1 102 ? -22.783 -10.273 26.590 1.00 89.31 102 LYS A N 1
ATOM 852 C CA . LYS A 1 102 ? -22.764 -11.509 27.390 1.00 89.31 102 LYS A CA 1
ATOM 853 C C . LYS A 1 102 ? -22.717 -11.212 28.887 1.00 89.31 102 LYS A C 1
ATOM 855 O O . LYS A 1 102 ? -23.508 -11.767 29.643 1.00 89.31 102 LYS A O 1
ATOM 860 N N . ASN A 1 103 ? -21.867 -10.280 29.317 1.00 87.69 103 ASN A N 1
ATOM 861 C CA . ASN A 1 103 ? -21.784 -9.898 30.727 1.00 87.69 103 ASN A CA 1
ATOM 862 C C . ASN A 1 103 ? -23.092 -9.267 31.241 1.00 87.69 103 ASN A C 1
ATOM 864 O O . ASN A 1 103 ? -23.487 -9.499 32.385 1.00 87.69 103 ASN A O 1
ATOM 868 N N . CYS A 1 104 ? -23.779 -8.482 30.405 1.00 87.94 104 CYS A N 1
ATOM 869 C CA . CYS A 1 104 ? -25.099 -7.935 30.723 1.00 87.94 104 CYS A CA 1
ATOM 870 C C . CYS A 1 104 ? -26.166 -9.034 30.848 1.00 87.94 104 CYS A C 1
ATOM 872 O O . CYS A 1 104 ? -26.998 -8.969 31.754 1.00 87.94 104 CYS A O 1
ATOM 874 N N . GLN A 1 105 ? -26.143 -10.041 29.968 1.00 91.94 105 GLN A N 1
ATOM 875 C CA . GLN A 1 105 ? -27.041 -11.199 30.045 1.00 91.94 105 GLN A CA 1
ATOM 876 C C . GLN A 1 105 ? -26.806 -11.998 31.331 1.00 91.94 105 GLN A C 1
ATOM 878 O O . GLN A 1 105 ? -27.752 -12.234 32.077 1.00 91.94 105 GLN A O 1
ATOM 883 N N . GLU A 1 106 ? -25.548 -12.296 31.657 1.00 90.19 106 GLU A N 1
ATOM 884 C CA . GLU A 1 106 ? -25.185 -13.008 32.887 1.00 90.19 106 GLU A CA 1
ATOM 885 C C . GLU A 1 106 ? -25.614 -12.226 34.142 1.00 90.19 106 GLU A C 1
ATOM 887 O O . GLU A 1 106 ? -26.099 -12.793 35.122 1.00 90.19 106 GLU A O 1
ATOM 892 N N . LEU A 1 107 ? -25.472 -10.895 34.137 1.00 89.31 107 LEU A N 1
ATOM 893 C CA . LEU A 1 107 ? -25.939 -10.062 35.247 1.00 89.31 107 LEU A CA 1
ATOM 894 C C . LEU A 1 107 ? -27.466 -10.126 35.398 1.00 89.31 107 LEU A C 1
ATOM 896 O O . LEU A 1 107 ? -27.962 -10.213 36.522 1.00 89.31 107 LEU A O 1
ATOM 900 N N . LYS A 1 108 ? -28.203 -10.108 34.282 1.00 89.94 108 LYS A N 1
ATOM 901 C CA . LYS A 1 108 ? -29.665 -10.243 34.275 1.00 89.94 108 LYS A CA 1
ATOM 902 C C . LYS A 1 108 ? -30.101 -11.595 34.843 1.00 89.94 108 LYS A C 1
ATOM 904 O O . LYS A 1 108 ? -30.994 -11.624 35.682 1.00 89.94 108 LYS A O 1
ATOM 909 N N . GLU A 1 109 ? -29.462 -12.684 34.429 1.00 89.88 109 GLU A N 1
ATOM 910 C CA . GLU A 1 109 ? -29.749 -14.032 34.936 1.00 89.88 109 GLU A CA 1
ATOM 911 C C . GLU A 1 109 ? -29.511 -14.126 36.445 1.00 89.88 109 GLU A C 1
ATOM 913 O O . GLU A 1 109 ? -30.379 -14.593 37.181 1.00 89.88 109 GLU A O 1
ATOM 918 N N . ASN A 1 110 ? -28.390 -13.584 36.931 1.00 86.38 110 ASN A N 1
ATOM 919 C CA . ASN A 1 110 ? -28.103 -13.534 38.365 1.00 86.38 110 ASN A CA 1
ATOM 920 C C . ASN A 1 110 ? -29.157 -12.732 39.151 1.00 86.38 110 ASN A C 1
ATOM 922 O O . ASN A 1 110 ? -29.533 -13.129 40.252 1.00 86.38 110 ASN A O 1
ATOM 926 N N . LEU A 1 111 ? -29.646 -11.616 38.601 1.00 86.00 111 LEU A N 1
ATOM 927 C CA . LEU A 1 111 ? -30.715 -10.826 39.222 1.00 86.00 111 LEU A CA 1
ATOM 928 C C . LEU A 1 111 ? -32.039 -11.603 39.281 1.00 86.00 111 LEU A C 1
ATOM 930 O O . LEU A 1 111 ? -32.701 -11.580 40.317 1.00 86.00 111 LEU A O 1
ATOM 934 N N . CYS A 1 112 ? -32.404 -12.311 38.208 1.00 85.81 112 CYS A N 1
ATOM 935 C CA . CYS A 1 112 ? -33.599 -13.159 38.176 1.00 85.81 112 CYS A CA 1
ATOM 936 C C . CYS A 1 112 ? -33.519 -14.285 39.215 1.00 85.81 112 CYS A C 1
ATOM 938 O O . CYS A 1 112 ? -34.433 -14.421 40.023 1.00 85.81 112 CYS A O 1
ATOM 940 N N . LEU A 1 113 ? -32.401 -15.017 39.269 1.00 84.94 113 LEU A N 1
ATOM 941 C CA . LEU A 1 113 ? -32.206 -16.111 40.227 1.00 84.94 113 LEU A CA 1
ATOM 942 C C . LEU A 1 113 ? -32.300 -15.642 41.686 1.00 84.94 113 LEU A C 1
ATOM 944 O O . LEU A 1 113 ? -32.841 -16.344 42.537 1.00 84.94 113 LEU A O 1
ATOM 948 N N . LEU A 1 114 ? -31.793 -14.448 42.000 1.00 82.12 114 LEU A N 1
ATOM 949 C CA . LEU A 1 114 ? -31.900 -13.884 43.349 1.00 82.12 114 LEU A CA 1
ATOM 950 C C . LEU A 1 114 ? -33.316 -13.444 43.704 1.00 82.12 114 LEU A C 1
ATOM 952 O O . LEU A 1 114 ? -33.716 -13.571 44.857 1.00 82.12 114 LEU A O 1
ATOM 956 N N . ASN A 1 115 ? -34.068 -12.951 42.722 1.00 77.75 115 ASN A N 1
ATOM 957 C CA . ASN A 1 115 ? -35.468 -12.604 42.913 1.00 77.75 115 ASN A CA 1
ATOM 958 C C . ASN A 1 115 ? -36.346 -13.853 43.105 1.00 77.75 115 ASN A C 1
ATOM 960 O O . ASN A 1 115 ? -37.287 -13.820 43.885 1.00 77.75 115 ASN A O 1
ATOM 964 N N . GLU A 1 116 ? -36.028 -14.951 42.417 1.00 81.75 116 GLU A N 1
ATOM 965 C CA . GLU A 1 116 ? -36.760 -16.223 42.514 1.00 81.75 116 GLU A CA 1
ATOM 966 C C . GLU A 1 116 ? -36.398 -17.043 43.759 1.00 81.75 116 GLU A C 1
ATOM 968 O O . GLU A 1 116 ? -37.242 -17.762 44.285 1.00 81.75 116 GLU A O 1
ATOM 973 N N . SER A 1 117 ? -35.152 -16.960 44.233 1.00 79.44 1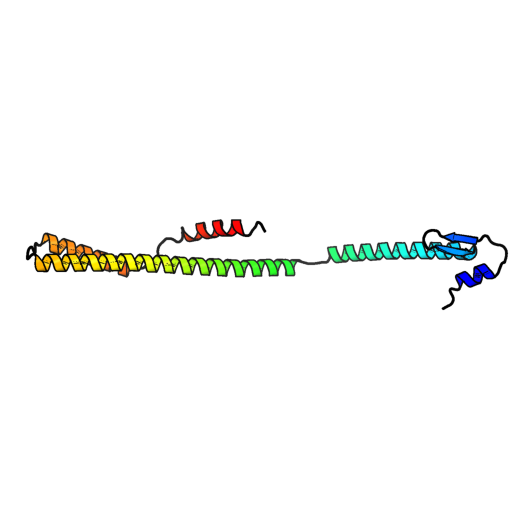17 SER A N 1
ATOM 974 C CA . SER A 1 117 ? -34.682 -17.766 45.371 1.00 79.44 117 SER A CA 1
ATOM 975 C C . SER A 1 117 ? -35.016 -17.186 46.747 1.00 79.44 117 SER A C 1
ATOM 977 O O . SER A 1 117 ? -34.746 -17.859 47.737 1.00 79.44 117 SER A O 1
ATOM 979 N N . GLU A 1 118 ? -35.524 -15.947 46.830 1.00 66.75 118 GLU A N 1
ATOM 980 C CA . GLU A 1 118 ? -35.720 -15.165 48.073 1.00 66.75 118 GLU A CA 1
ATOM 981 C C . GLU A 1 118 ? -34.470 -15.072 48.992 1.00 66.75 118 GLU A C 1
ATOM 983 O O . GLU A 1 118 ? -34.505 -14.457 50.057 1.00 66.75 118 GLU A O 1
ATOM 988 N N . ASP A 1 119 ? -33.319 -15.605 48.566 1.00 72.12 119 ASP A N 1
ATOM 989 C CA . ASP A 1 119 ? -32.048 -15.648 49.293 1.00 72.12 119 ASP A CA 1
ATOM 990 C C . ASP A 1 119 ? -31.235 -14.375 49.005 1.00 72.12 119 ASP A C 1
ATOM 992 O O . ASP A 1 119 ? -30.135 -14.374 48.423 1.00 72.12 119 ASP A O 1
ATOM 996 N N . LEU A 1 120 ? -31.845 -13.255 49.389 1.00 73.56 120 LEU A N 1
ATOM 997 C CA . LEU A 1 120 ? -31.269 -11.924 49.325 1.00 73.56 120 LEU A CA 1
ATOM 998 C C . LEU A 1 120 ? -30.401 -11.686 50.560 1.00 73.56 120 LEU A C 1
ATOM 1000 O O . LEU A 1 120 ? -30.882 -11.312 51.626 1.00 73.56 120 LEU A O 1
ATOM 1004 N N . SER A 1 121 ? -29.090 -11.856 50.399 1.00 80.38 121 SER A N 1
ATOM 1005 C CA . SER A 1 121 ? -28.111 -11.416 51.392 1.00 80.38 121 SER A CA 1
ATOM 1006 C C . SER A 1 121 ? -27.396 -10.144 50.947 1.00 80.38 121 SER A C 1
ATOM 1008 O O . SER A 1 121 ? -27.136 -9.921 49.760 1.00 80.38 121 SER A O 1
ATOM 1010 N N . GLU A 1 122 ? -27.017 -9.321 51.922 1.00 81.56 122 GLU A N 1
ATOM 1011 C CA . GLU A 1 122 ? -26.259 -8.084 51.709 1.00 81.56 122 GLU A CA 1
ATOM 1012 C C . GLU A 1 122 ? -24.971 -8.331 50.900 1.00 81.56 122 GLU A C 1
ATOM 1014 O O . GLU A 1 122 ? -24.637 -7.582 49.983 1.00 81.56 122 GLU A O 1
ATOM 1019 N N . ILE A 1 123 ? -24.303 -9.464 51.144 1.00 83.56 123 ILE A N 1
ATOM 1020 C CA . ILE A 1 123 ? -23.091 -9.881 50.426 1.00 83.56 123 ILE A CA 1
ATOM 1021 C C . ILE A 1 123 ? -23.363 -10.069 48.923 1.00 83.56 123 ILE A C 1
ATOM 1023 O O . ILE A 1 123 ? -22.540 -9.682 48.088 1.00 83.56 123 ILE A O 1
ATOM 1027 N N . LYS A 1 124 ? -24.506 -10.658 48.551 1.00 82.94 124 LYS A N 1
ATOM 1028 C CA . LYS A 1 124 ? -24.887 -10.874 47.145 1.00 82.94 124 LYS A CA 1
ATOM 1029 C C . LYS A 1 124 ? -25.238 -9.555 46.452 1.00 82.94 124 LYS A C 1
ATOM 1031 O O . LYS A 1 124 ? -24.795 -9.333 45.324 1.00 82.94 124 LYS A O 1
ATOM 1036 N N . LEU A 1 125 ? -25.935 -8.651 47.144 1.00 82.19 125 LEU A N 1
ATOM 1037 C CA . LEU A 1 125 ? -26.239 -7.305 46.643 1.00 82.19 125 LEU A CA 1
ATOM 1038 C C . LEU A 1 125 ? -24.966 -6.484 46.388 1.00 82.19 125 LEU A C 1
ATOM 1040 O O . LEU A 1 125 ? -24.826 -5.879 45.322 1.00 82.19 125 LEU A O 1
ATOM 1044 N N . ILE A 1 126 ? -23.999 -6.522 47.310 1.00 86.88 126 ILE A N 1
ATOM 1045 C CA . ILE A 1 126 ? -22.699 -5.853 47.140 1.00 86.88 126 ILE A CA 1
ATOM 1046 C C . ILE A 1 126 ? -21.954 -6.412 45.919 1.00 86.88 126 ILE A C 1
ATOM 1048 O O . ILE A 1 126 ? -21.429 -5.645 45.109 1.00 86.88 126 ILE A O 1
ATOM 1052 N N . LYS A 1 127 ? -21.939 -7.740 45.731 1.00 86.62 127 LYS A N 1
ATOM 1053 C CA . LYS A 1 127 ? -21.303 -8.376 44.561 1.00 86.62 127 LYS A CA 1
ATOM 1054 C C . LYS A 1 127 ? -21.928 -7.923 43.239 1.00 86.62 127 LYS A C 1
ATOM 1056 O O . LYS A 1 127 ? -21.191 -7.583 42.311 1.00 86.62 127 LYS A O 1
ATOM 1061 N N . LEU A 1 128 ? -23.257 -7.876 43.155 1.00 85.62 128 LEU A N 1
ATOM 1062 C CA . LEU A 1 128 ? -23.958 -7.404 41.958 1.00 85.62 128 LEU A CA 1
ATOM 1063 C C . LEU A 1 128 ? -23.702 -5.922 41.681 1.00 85.62 128 LEU A C 1
ATOM 1065 O O . LEU A 1 128 ? -23.408 -5.559 40.544 1.00 85.62 128 LEU A O 1
ATOM 1069 N N . SER A 1 129 ? -23.750 -5.083 42.718 1.00 87.81 129 SER A N 1
ATOM 1070 C CA . SER A 1 129 ? -23.442 -3.652 42.614 1.00 87.81 129 SER A CA 1
ATOM 1071 C C . SER A 1 129 ? -22.024 -3.423 42.080 1.00 87.81 129 SER A C 1
ATOM 1073 O O . SER A 1 129 ? -21.811 -2.635 41.156 1.00 87.81 129 SER A O 1
ATOM 1075 N N . ASN A 1 130 ? -21.049 -4.192 42.573 1.00 88.69 130 ASN A N 1
ATOM 1076 C CA . ASN A 1 130 ? -19.673 -4.139 42.086 1.00 88.69 130 ASN A CA 1
ATOM 1077 C C . ASN A 1 130 ? -19.551 -4.582 40.619 1.00 88.69 130 ASN A C 1
ATOM 1079 O O . ASN A 1 130 ? -18.853 -3.923 39.843 1.00 88.69 130 ASN A O 1
ATOM 1083 N N . LYS A 1 131 ? -20.249 -5.651 40.209 1.00 87.19 131 LYS A N 1
ATOM 1084 C CA . LYS A 1 131 ? -20.250 -6.130 38.814 1.00 87.19 131 LYS A CA 1
ATOM 1085 C C . LYS A 1 131 ? -20.895 -5.108 37.869 1.00 87.19 131 LYS A C 1
ATOM 1087 O O . LYS A 1 131 ? -20.339 -4.825 36.810 1.00 87.19 131 LYS A O 1
ATOM 1092 N N . LEU A 1 132 ? -21.988 -4.471 38.291 1.00 88.81 132 LEU A N 1
ATOM 1093 C CA . LEU A 1 132 ? -22.661 -3.403 37.546 1.00 88.81 132 LEU A CA 1
ATOM 1094 C C . LEU A 1 132 ? -21.781 -2.150 37.407 1.00 88.81 132 LEU A C 1
ATOM 1096 O O . LEU A 1 132 ? -21.657 -1.593 36.316 1.00 88.81 132 LEU A O 1
ATOM 1100 N N . ASN A 1 133 ? -21.100 -1.743 38.479 1.00 87.19 133 ASN A N 1
ATOM 1101 C CA . ASN A 1 133 ? -20.147 -0.634 38.435 1.00 87.19 133 ASN A CA 1
ATOM 1102 C C . ASN A 1 133 ? -18.933 -0.941 37.546 1.00 87.19 133 ASN A C 1
ATOM 1104 O O . ASN A 1 133 ? -18.456 -0.050 36.843 1.00 87.19 133 ASN A O 1
ATOM 1108 N N . SER A 1 134 ? -18.447 -2.186 37.538 1.00 84.81 134 SER A N 1
ATOM 1109 C CA . SER A 1 134 ? -17.375 -2.617 36.633 1.00 84.81 134 SER A CA 1
ATOM 1110 C C . SER A 1 134 ? -17.811 -2.551 35.168 1.00 84.81 134 SER A C 1
ATOM 1112 O O . SER A 1 134 ? -17.102 -1.965 34.354 1.00 84.81 134 SER A O 1
ATOM 1114 N N . LEU A 1 135 ? -19.011 -3.040 34.836 1.00 84.69 135 LEU A N 1
ATOM 1115 C CA . LEU A 1 135 ? -19.551 -2.947 33.474 1.00 84.69 135 LEU A CA 1
ATOM 1116 C C . LEU A 1 135 ? -19.730 -1.500 33.021 1.00 84.69 135 LEU A C 1
ATOM 1118 O O . LEU A 1 135 ? -19.345 -1.145 31.910 1.00 84.69 135 LEU A O 1
ATOM 1122 N N . LYS A 1 136 ? -20.238 -0.635 33.904 1.00 85.75 136 LYS A N 1
ATOM 1123 C CA . LYS A 1 136 ? -20.369 0.799 33.622 1.00 85.75 136 LYS A CA 1
ATOM 1124 C C . LYS A 1 136 ? -19.013 1.447 33.333 1.00 85.75 136 LYS A C 1
ATOM 1126 O O . LYS A 1 136 ? -18.915 2.276 32.433 1.00 85.75 136 LYS A O 1
ATOM 1131 N N . LYS A 1 137 ? -17.964 1.056 34.063 1.00 83.94 137 LYS A N 1
ATOM 1132 C CA . LYS A 1 137 ? -16.594 1.508 33.792 1.00 83.94 137 LYS A CA 1
ATOM 1133 C C . LYS A 1 137 ? -16.083 0.996 32.448 1.00 83.94 137 LYS A C 1
ATOM 1135 O O . LYS A 1 137 ? -15.559 1.807 31.705 1.00 83.94 137 LYS A O 1
ATOM 1140 N N . GLN A 1 138 ? -16.298 -0.278 32.114 1.00 79.69 138 GLN A N 1
ATOM 1141 C CA . GLN A 1 138 ? -15.864 -0.870 30.838 1.00 79.69 138 GLN A CA 1
ATOM 1142 C C . GLN A 1 138 ? -16.540 -0.222 29.618 1.00 79.69 138 GLN A C 1
ATOM 1144 O O . GLN A 1 138 ? -15.892 0.001 28.601 1.00 79.69 138 GLN A O 1
ATOM 1149 N N . ILE A 1 139 ? -17.827 0.127 29.725 1.00 79.56 139 ILE A N 1
ATOM 1150 C CA . ILE A 1 139 ? -18.560 0.858 28.676 1.00 79.56 139 ILE A CA 1
ATOM 1151 C C . ILE A 1 139 ? -18.000 2.277 28.507 1.00 79.56 139 ILE A C 1
ATOM 1153 O O . ILE A 1 139 ? -17.852 2.761 27.388 1.00 79.56 139 ILE A O 1
ATOM 1157 N N . ASN A 1 140 ? -17.683 2.944 29.620 1.00 70.75 140 ASN A N 1
ATOM 1158 C CA . ASN A 1 140 ? -17.174 4.314 29.609 1.00 70.75 140 ASN A CA 1
ATOM 1159 C C . ASN A 1 140 ? -15.683 4.399 29.252 1.00 70.75 140 ASN A C 1
ATOM 1161 O O . ASN A 1 140 ? -15.241 5.435 28.770 1.00 70.75 140 ASN A O 1
ATOM 1165 N N . SER A 1 141 ? -14.917 3.327 29.461 1.00 64.44 141 SER A N 1
ATOM 1166 C CA . SER A 1 141 ? -13.500 3.221 29.111 1.00 64.44 141 SER A CA 1
ATOM 1167 C C . SER A 1 141 ? -13.290 2.731 27.680 1.00 64.44 141 SER A C 1
ATOM 1169 O O . SER A 1 141 ? -12.273 2.106 27.396 1.00 64.44 141 SER A O 1
ATOM 1171 N N . PHE A 1 142 ? -14.221 3.012 26.762 1.00 55.78 142 PHE A N 1
ATOM 1172 C CA . PHE A 1 142 ? -14.016 2.835 25.322 1.00 55.78 142 PHE A CA 1
ATOM 1173 C C . PHE A 1 142 ? -12.997 3.867 24.780 1.00 55.78 142 PHE A C 1
ATOM 1175 O O . PHE A 1 142 ? -13.195 4.490 23.739 1.00 55.78 142 PHE A O 1
ATOM 1182 N N . GLU A 1 143 ? -11.899 4.090 25.505 1.00 47.84 143 GLU A N 1
ATOM 1183 C CA . GLU A 1 143 ? -10.667 4.610 24.939 1.00 47.84 143 GLU A CA 1
ATOM 1184 C C . GLU A 1 143 ? -10.127 3.496 24.057 1.00 47.84 143 GLU A C 1
ATOM 1186 O O . GLU A 1 143 ? -9.720 2.438 24.529 1.00 47.84 143 GLU A O 1
ATOM 1191 N N . LEU A 1 144 ? -10.274 3.723 22.754 1.00 45.06 144 LEU A N 1
ATOM 1192 C CA . LEU A 1 144 ? -9.703 2.980 21.639 1.00 45.06 144 LEU A CA 1
ATOM 1193 C C . LEU A 1 144 ? -8.492 2.148 22.071 1.00 45.06 144 LEU A C 1
ATOM 1195 O O . LEU A 1 144 ? -7.384 2.662 22.158 1.00 45.06 144 LEU A O 1
ATOM 1199 N N . VAL A 1 145 ? -8.774 0.875 22.350 1.00 43.66 145 VAL A N 1
ATOM 1200 C CA . VAL A 1 145 ? -7.864 -0.259 22.491 1.00 43.66 145 VAL A CA 1
ATOM 1201 C C . VAL A 1 145 ? -6.402 0.116 22.200 1.00 43.66 145 VAL A C 1
ATOM 1203 O O . VAL A 1 145 ? -6.036 0.329 21.044 1.00 43.66 145 VAL A O 1
ATOM 1206 N N . GLU A 1 146 ? -5.558 0.107 23.239 1.00 40.94 146 GLU A N 1
ATOM 1207 C CA . GLU A 1 146 ? -4.086 0.232 23.205 1.00 40.94 146 GLU A CA 1
ATOM 1208 C C . GLU A 1 146 ? -3.382 -0.894 22.400 1.00 40.94 146 GLU A C 1
ATOM 1210 O O . GLU A 1 146 ? -2.237 -1.259 22.652 1.00 40.94 146 GLU A O 1
ATOM 1215 N N . SER A 1 147 ? -4.033 -1.480 21.394 1.00 44.78 147 SER A N 1
ATOM 1216 C CA . SER A 1 147 ? -3.455 -2.478 20.484 1.00 44.78 147 SER A CA 1
ATOM 1217 C C . SER A 1 147 ? -2.835 -1.843 19.241 1.00 44.78 147 SER A C 1
ATOM 1219 O O . SER A 1 147 ? -2.767 -2.471 18.183 1.00 44.78 147 SER A O 1
ATOM 1221 N N . SER A 1 148 ? -2.312 -0.621 19.366 1.00 43.88 148 SER A N 1
ATOM 1222 C CA . SER A 1 148 ? -1.446 0.003 18.356 1.00 43.88 148 SER A CA 1
ATOM 1223 C C . SER A 1 148 ? -0.240 -0.883 17.995 1.00 43.88 148 SER A C 1
ATOM 1225 O O . SER A 1 148 ? 0.303 -0.758 16.901 1.00 43.88 148 SER A O 1
ATOM 1227 N N . ASN A 1 149 ? 0.128 -1.838 18.861 1.00 46.72 149 ASN A N 1
ATOM 1228 C CA . ASN A 1 149 ? 1.243 -2.761 18.638 1.00 46.72 149 ASN A CA 1
ATOM 1229 C C . ASN A 1 149 ? 0.904 -4.022 17.816 1.00 46.72 149 ASN A C 1
ATOM 1231 O O . ASN A 1 149 ? 1.829 -4.660 17.324 1.00 46.72 149 ASN A O 1
ATOM 1235 N N . SER A 1 150 ? -0.372 -4.385 17.614 1.00 45.84 150 SER A N 1
ATOM 1236 C CA . SER A 1 150 ? -0.725 -5.598 16.839 1.00 45.84 150 SER A CA 1
ATOM 1237 C C . SER A 1 150 ? -0.953 -5.315 15.345 1.00 45.84 150 SER A C 1
ATOM 1239 O O . SER A 1 150 ? -0.731 -6.176 14.495 1.00 45.84 150 SER A O 1
ATOM 1241 N N . ILE A 1 151 ? -1.310 -4.071 15.000 1.00 50.72 151 ILE A N 1
ATOM 1242 C CA . ILE A 1 151 ? -1.586 -3.643 13.615 1.00 50.72 151 ILE A CA 1
ATOM 1243 C C . ILE A 1 151 ? -0.314 -3.688 12.744 1.00 50.72 151 ILE A C 1
ATOM 1245 O O . ILE A 1 151 ? -0.392 -3.944 11.543 1.00 50.72 151 ILE A O 1
ATOM 1249 N N . PHE A 1 152 ? 0.872 -3.495 13.333 1.00 47.34 152 PHE A N 1
ATOM 1250 C CA . PHE A 1 152 ? 2.137 -3.517 12.589 1.00 47.34 152 PHE A CA 1
ATOM 1251 C C . PHE A 1 152 ? 2.551 -4.924 12.118 1.00 47.34 152 PHE A C 1
ATOM 1253 O O . PHE A 1 152 ? 3.126 -5.054 11.039 1.00 47.34 152 PHE A O 1
ATOM 1260 N N . VAL A 1 153 ? 2.198 -5.983 12.857 1.00 50.44 153 VAL A N 1
ATOM 1261 C CA . VAL A 1 153 ? 2.673 -7.354 12.578 1.00 50.44 153 VAL A CA 1
ATOM 1262 C C . VAL A 1 153 ? 1.929 -8.010 11.401 1.00 50.44 153 VAL A C 1
ATOM 1264 O O . VAL A 1 153 ? 2.515 -8.798 10.656 1.00 50.44 153 VAL A O 1
ATOM 1267 N N . GLU A 1 154 ? 0.653 -7.681 11.163 1.00 47.41 154 GLU A N 1
ATOM 1268 C CA . GLU A 1 154 ? -0.094 -8.233 10.015 1.00 47.41 154 GLU A CA 1
ATOM 1269 C C . GLU A 1 154 ? 0.259 -7.578 8.671 1.00 47.41 154 GLU A C 1
ATOM 1271 O O . GLU A 1 154 ? 0.120 -8.209 7.617 1.00 47.41 154 GLU A O 1
ATOM 1276 N N . VAL A 1 155 ? 0.743 -6.333 8.688 1.00 50.66 155 VAL A N 1
ATOM 1277 C CA . VAL A 1 155 ? 1.163 -5.623 7.470 1.00 50.66 155 VAL A CA 1
ATOM 1278 C C . VAL A 1 155 ? 2.466 -6.206 6.913 1.00 50.66 155 VAL A C 1
ATOM 1280 O O . VAL A 1 155 ? 2.605 -6.314 5.694 1.00 50.66 155 VAL A O 1
ATOM 1283 N N . GLU A 1 156 ? 3.391 -6.647 7.770 1.00 48.38 156 GLU A N 1
ATOM 1284 C CA . GLU A 1 156 ? 4.644 -7.283 7.335 1.00 48.38 156 GLU A CA 1
ATOM 1285 C C . GLU A 1 156 ? 4.402 -8.647 6.674 1.00 48.38 156 GLU A C 1
ATOM 1287 O O . GLU A 1 156 ? 4.884 -8.885 5.566 1.00 48.38 156 GLU A O 1
ATOM 1292 N N . LYS A 1 157 ? 3.539 -9.494 7.252 1.00 50.09 157 LYS A N 1
ATOM 1293 C CA . LYS A 1 157 ? 3.247 -10.834 6.700 1.00 50.09 157 LYS A CA 1
ATOM 1294 C C . LYS A 1 157 ? 2.581 -10.809 5.319 1.00 50.09 157 LYS A C 1
ATOM 1296 O O . LYS A 1 157 ? 2.726 -11.751 4.545 1.00 50.09 157 LYS A O 1
ATOM 1301 N N . LYS A 1 158 ? 1.844 -9.743 4.980 1.00 50.25 158 LYS A N 1
ATOM 1302 C CA . LYS A 1 158 ? 1.185 -9.607 3.664 1.00 50.25 158 LYS A CA 1
ATOM 1303 C C . LYS A 1 158 ? 2.069 -8.971 2.589 1.00 50.25 158 LYS A C 1
ATOM 1305 O O . LYS A 1 158 ? 1.732 -9.090 1.409 1.00 50.25 158 LYS A O 1
ATOM 1310 N N . LYS A 1 159 ? 3.191 -8.337 2.954 1.00 48.22 159 LYS A N 1
ATOM 1311 C CA . LYS A 1 159 ? 4.172 -7.827 1.980 1.00 48.22 159 LYS A CA 1
ATOM 1312 C C . LYS A 1 159 ? 4.995 -8.956 1.356 1.00 48.22 159 LYS A C 1
ATOM 1314 O O . LYS A 1 159 ? 5.240 -8.912 0.153 1.00 48.22 159 LYS A O 1
ATOM 1319 N N . GLU A 1 160 ? 5.319 -10.005 2.110 1.00 42.03 160 GLU A N 1
ATOM 1320 C CA . GLU A 1 160 ? 6.151 -11.119 1.619 1.00 42.03 160 GLU A CA 1
ATOM 1321 C C . GLU A 1 160 ? 5.514 -11.917 0.464 1.00 42.03 160 GLU A C 1
ATOM 1323 O O . GLU A 1 160 ? 6.226 -12.470 -0.368 1.00 42.03 160 GLU A O 1
ATOM 1328 N N . MET A 1 161 ? 4.182 -11.912 0.319 1.00 42.97 161 MET A N 1
ATOM 1329 C CA . MET A 1 161 ? 3.502 -12.664 -0.750 1.00 42.97 161 MET A CA 1
ATOM 1330 C C . MET A 1 161 ? 3.353 -11.920 -2.089 1.00 42.97 161 MET A C 1
ATOM 1332 O O . MET A 1 161 ? 2.888 -12.521 -3.057 1.00 42.97 161 MET A O 1
ATOM 1336 N N . LYS A 1 162 ? 3.712 -10.630 -2.176 1.00 46.06 162 LYS A N 1
ATOM 1337 C CA . LYS A 1 162 ? 3.599 -9.848 -3.428 1.00 46.06 162 LYS A CA 1
ATOM 1338 C C . LYS A 1 162 ? 4.934 -9.508 -4.094 1.00 46.06 162 LYS A C 1
ATOM 1340 O O . LYS A 1 162 ? 4.912 -9.007 -5.209 1.00 46.06 162 LYS A O 1
ATOM 1345 N N . PHE A 1 163 ? 6.065 -9.812 -3.457 1.00 42.62 163 PHE A N 1
ATOM 1346 C CA . PHE A 1 163 ? 7.402 -9.606 -4.036 1.00 42.62 163 PHE A CA 1
ATOM 1347 C C . PHE A 1 163 ? 7.943 -10.819 -4.818 1.00 42.62 163 PHE A C 1
ATOM 1349 O O . PHE A 1 163 ? 9.013 -10.730 -5.408 1.00 42.62 163 PHE A O 1
ATOM 1356 N N . PHE A 1 164 ? 7.193 -11.927 -4.877 1.00 34.94 164 PHE A N 1
ATOM 1357 C CA . PHE A 1 164 ? 7.513 -13.112 -5.681 1.00 34.94 164 PHE A CA 1
ATOM 1358 C C . PHE A 1 164 ? 6.391 -13.420 -6.685 1.00 34.94 164 PHE A C 1
ATOM 1360 O O . PHE A 1 164 ? 5.678 -14.408 -6.519 1.00 34.94 164 PHE A O 1
ATOM 1367 N N . LYS A 1 165 ? 6.199 -12.578 -7.703 1.00 37.44 165 LYS A N 1
ATOM 1368 C CA . LYS A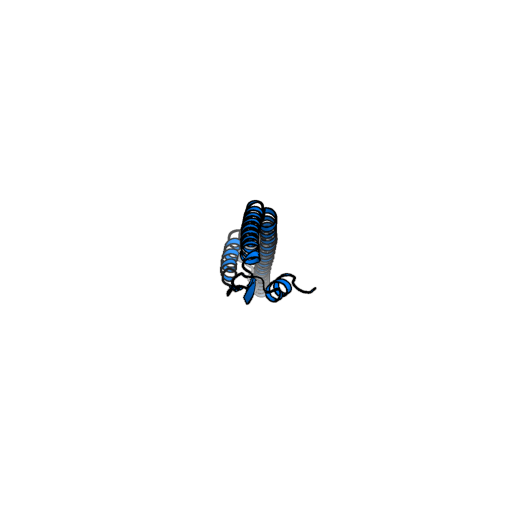 1 165 ? 5.543 -12.951 -8.968 1.00 37.44 165 LYS A CA 1
ATOM 1369 C C . LYS A 1 165 ? 6.058 -12.093 -10.108 1.00 37.44 165 LYS A C 1
ATOM 1371 O O . LYS A 1 165 ? 6.215 -10.877 -9.875 1.00 37.44 165 LYS A O 1
#

Foldseek 3Di:
DPPVQVVVVVPDDDFDWDADPVVRDIGTPVCVVVVVVVVVVVVVVVVVVVVVVVVCVVPDDCVVVVVVVVVVVVVVLVVVLVVLVVVVLVVVVVVLVVVLVVLVVVLVVLVVCCVVVVPDDPVSVVVSVVSVVVSVVSVVPPPRDPVPVVSVVVSVVVVVVPVPD

Secondary structure (DSSP, 8-state):
---HHHHHHTT--S--EEEETTTTEEEEHHHHHHHHHHHHHHHHHHHHHHHHHHHHHHH--THHHHHHHHHHHHHHHHHHHHHHHHHHHHHHHHHHHHHHHHHHHHHHHHHHHHHHH----HHHHHHHHHHHHHHHHHHHT----SGGGTHHHHHHHHHTTTS--

Organism: NCBI:txid392030

pLDDT: mean 77.62, std 17.45, range [34.94, 97.31]

Radius of gyration: 44.72 Å; chains: 1; bounding box: 76×31×124 Å

Sequence (165 aa):
QINLHDSCVKRGKNGGIFFCNGCQRTLCFKHVNEHRDEIEKQFEDLINQKNQIENDISIRDDSQYLFNEIEQWKRENIEQIKKIAKQDLRKLNDESKEILLKNCQELKENLCLLNESEDLSEIKLIKLSNKLNSLKKQINSFELVESSNSIFVEVEKKKEMKFFK